Protein AF-A0A2I0HHI3-F1 (afdb_monomer_lite)

Sequence (168 aa):
MKFLNYQDLVILQTYHPPTWATIVAGAFVLISLTLSTYLMFEHLSAYKNPEEQKFLIGVILMVPCYAVESFVSLLYPSISVDIEILRDCYESFAMYCFGRYLVACLGGEERTIEFMERQGRLAGKTPLLDHGSDRGYVKHPFPMNYILNPWKLGLWFYRVIKFGIVQY

Secondary structure (DSSP, 8-state):
-PPPPHHHHHHHHS----HHHHHHHHHHHHHHHHHHHHHHHHHHHT---HHHHHHHHHHHTHHHHHHHHHHHHHH-TTTHHHHHHHHHHHHHHHHHHHHHHHHHHTTSHHHHHHHHHHHHHHHHH-SSS-TT--TTEEPPPTTGGGTSPPEEPSHHHHHHHHHHHHH-

Organism: Punica granatum (NCBI:txid22663)

Structure (mmCIF, N/CA/C/O backbone):
data_AF-A0A2I0HHI3-F1
#
_entry.id   AF-A0A2I0HHI3-F1
#
loop_
_atom_site.group_PDB
_atom_site.id
_atom_site.type_symbol
_atom_site.label_atom_id
_atom_site.label_alt_id
_atom_site.label_comp_id
_atom_site.label_asym_id
_atom_site.label_entity_id
_atom_site.label_seq_id
_atom_site.pdbx_PDB_ins_code
_atom_site.Cartn_x
_atom_site.Cartn_y
_atom_site.Cartn_z
_atom_site.occupancy
_atom_site.B_iso_or_equiv
_atom_site.auth_seq_id
_atom_site.auth_comp_id
_atom_site.auth_asym_id
_atom_site.auth_atom_id
_atom_site.pdbx_PDB_model_num
ATOM 1 N N . MET A 1 1 ? 0.273 -25.837 -10.060 1.00 41.62 1 MET A N 1
ATOM 2 C CA . MET A 1 1 ? 1.670 -25.363 -10.076 1.00 41.62 1 MET A CA 1
ATOM 3 C C . MET A 1 1 ? 2.373 -26.061 -11.237 1.00 41.62 1 MET A C 1
ATOM 5 O O . MET A 1 1 ? 2.681 -27.240 -11.122 1.00 41.62 1 MET A O 1
ATOM 9 N N . LYS A 1 2 ? 2.457 -25.425 -12.415 1.00 45.09 2 LYS A N 1
ATOM 10 C CA . LYS A 1 2 ? 3.202 -25.992 -13.553 1.00 45.09 2 LYS A CA 1
ATOM 11 C C . LYS A 1 2 ? 4.681 -25.747 -13.272 1.00 45.09 2 LYS A C 1
ATOM 13 O O . LYS A 1 2 ? 5.059 -24.603 -13.052 1.00 45.09 2 LYS A O 1
ATOM 18 N N . PHE A 1 3 ? 5.479 -26.806 -13.228 1.00 52.38 3 PHE A N 1
ATOM 19 C CA . PHE A 1 3 ? 6.930 -26.679 -13.171 1.00 52.38 3 PHE A CA 1
ATOM 20 C C . PHE A 1 3 ? 7.385 -25.928 -14.429 1.00 52.38 3 PHE A C 1
ATOM 22 O O . PHE A 1 3 ? 7.047 -26.348 -15.535 1.00 52.38 3 PHE A O 1
ATOM 29 N N . LEU A 1 4 ? 8.069 -24.795 -14.251 1.00 61.09 4 LEU A N 1
ATOM 30 C CA . LEU A 1 4 ? 8.727 -24.074 -15.342 1.00 61.09 4 LEU A CA 1
ATOM 31 C C . LEU A 1 4 ? 9.692 -25.047 -16.023 1.00 61.09 4 LEU A C 1
ATOM 33 O O . LEU A 1 4 ? 10.568 -25.612 -15.362 1.00 61.09 4 LEU A O 1
ATOM 37 N N . ASN A 1 5 ? 9.515 -25.288 -17.322 1.00 68.62 5 ASN A N 1
ATOM 38 C CA . ASN A 1 5 ? 10.462 -26.113 -18.058 1.00 68.62 5 ASN A CA 1
ATOM 39 C C . ASN A 1 5 ? 11.791 -25.358 -18.171 1.00 68.62 5 ASN A C 1
ATOM 41 O O . ASN A 1 5 ? 11.820 -24.131 -18.238 1.00 68.62 5 ASN A O 1
ATOM 45 N N . TYR A 1 6 ? 12.903 -26.088 -18.271 1.00 64.69 6 TYR A N 1
ATOM 46 C CA . TYR A 1 6 ? 14.227 -25.505 -18.532 1.00 64.69 6 TYR A CA 1
ATOM 47 C C . TYR A 1 6 ? 14.209 -24.521 -19.719 1.00 64.69 6 TYR A C 1
ATOM 49 O O . TYR A 1 6 ? 14.866 -23.485 -19.704 1.00 64.69 6 TYR A O 1
ATOM 57 N N . GLN A 1 7 ? 13.382 -24.818 -20.720 1.00 65.75 7 GLN A N 1
ATOM 58 C CA . GLN A 1 7 ? 13.176 -23.998 -21.908 1.00 65.75 7 GLN A CA 1
ATOM 59 C C . GLN A 1 7 ? 12.471 -22.662 -21.611 1.00 65.75 7 GLN A C 1
ATOM 61 O O . GLN A 1 7 ? 12.834 -21.653 -22.208 1.00 65.75 7 GLN A O 1
ATOM 66 N N . ASP A 1 8 ? 11.542 -22.626 -20.650 1.00 68.75 8 ASP A N 1
ATOM 67 C CA . ASP A 1 8 ? 10.890 -21.390 -20.198 1.00 68.75 8 ASP A CA 1
ATOM 68 C C . ASP A 1 8 ? 11.889 -20.492 -19.453 1.00 68.75 8 ASP A C 1
ATOM 70 O O . ASP A 1 8 ? 11.919 -19.284 -19.671 1.00 68.75 8 ASP A O 1
ATOM 74 N N . LEU A 1 9 ? 12.777 -21.081 -18.641 1.00 68.81 9 LEU A N 1
ATOM 75 C CA . LEU A 1 9 ? 13.832 -20.343 -17.934 1.00 68.81 9 LEU A CA 1
ATOM 76 C C . LEU A 1 9 ? 14.811 -19.656 -18.904 1.00 68.81 9 LEU A C 1
ATOM 78 O O . LEU A 1 9 ? 15.194 -18.506 -18.698 1.00 68.81 9 LEU A O 1
ATOM 82 N N . VAL A 1 10 ? 15.181 -20.337 -19.994 1.00 67.31 10 VAL A N 1
ATOM 83 C CA . VAL A 1 10 ? 16.055 -19.779 -21.043 1.00 67.31 10 VAL A CA 1
ATOM 84 C C . VAL A 1 10 ? 15.361 -18.651 -21.819 1.00 67.31 10 VAL A C 1
ATOM 86 O O . VAL A 1 10 ? 16.005 -17.658 -22.162 1.00 67.31 10 VAL A O 1
ATOM 89 N N . ILE A 1 11 ? 14.051 -18.760 -22.068 1.00 70.31 11 ILE A N 1
ATOM 90 C CA . ILE A 1 11 ? 13.262 -17.705 -22.726 1.00 70.31 11 ILE A CA 1
ATOM 91 C C . ILE A 1 11 ? 13.136 -16.471 -21.821 1.00 70.31 11 ILE A C 1
ATOM 93 O O . ILE A 1 11 ? 13.334 -15.353 -22.291 1.00 70.31 11 ILE A O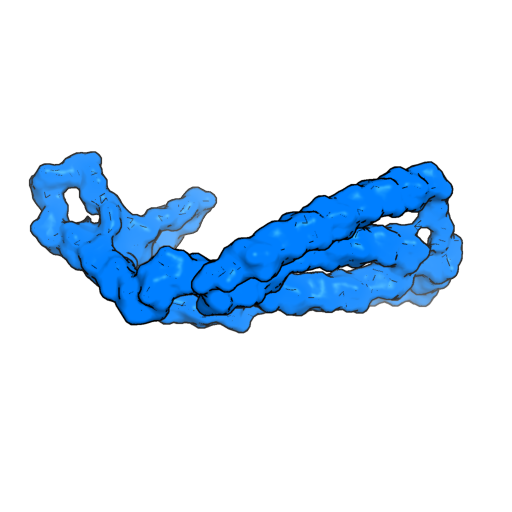 1
ATOM 97 N N . LEU A 1 12 ? 12.884 -16.651 -20.519 1.00 72.56 12 LEU A N 1
ATOM 98 C CA . LEU A 1 12 ? 12.824 -15.542 -19.555 1.00 72.56 12 LEU A CA 1
ATOM 99 C C . LEU A 1 12 ? 14.170 -14.814 -19.430 1.00 72.56 12 LEU A C 1
ATOM 101 O O . LEU A 1 12 ? 14.197 -13.599 -19.257 1.00 72.56 12 LEU A O 1
ATOM 105 N N . GLN A 1 13 ? 15.287 -15.535 -19.564 1.00 68.44 13 GLN A N 1
ATOM 106 C CA . GLN A 1 13 ? 16.631 -14.959 -19.489 1.00 68.44 13 GLN A CA 1
ATOM 107 C C . GLN A 1 13 ? 17.080 -14.248 -20.779 1.00 68.44 13 GLN A C 1
ATOM 109 O O . GLN A 1 13 ? 18.013 -13.450 -20.745 1.00 68.44 13 GLN A O 1
ATOM 114 N N . THR A 1 14 ? 16.423 -14.516 -21.911 1.00 71.94 14 THR A N 1
ATOM 115 C CA . THR A 1 14 ? 16.694 -13.881 -23.217 1.00 71.94 14 THR A CA 1
ATOM 116 C C . THR A 1 14 ? 15.632 -12.848 -23.607 1.00 71.94 14 THR A C 1
ATOM 118 O O . THR A 1 14 ? 15.688 -12.268 -24.694 1.00 71.94 14 THR A O 1
ATOM 121 N N . TYR A 1 15 ? 14.666 -12.599 -22.722 1.00 80.69 15 TYR A N 1
ATOM 122 C CA . TYR A 1 15 ? 13.595 -11.644 -22.944 1.00 80.69 15 TYR A CA 1
ATOM 123 C C . TYR A 1 15 ? 14.119 -10.207 -22.917 1.00 80.69 15 TYR A C 1
ATOM 125 O O . TYR A 1 15 ? 14.732 -9.762 -21.949 1.00 80.69 15 TYR A O 1
ATOM 133 N N . HIS A 1 16 ? 13.809 -9.458 -23.972 1.00 82.69 16 HIS A N 1
ATOM 134 C CA . HIS A 1 16 ? 14.040 -8.023 -24.039 1.00 82.69 16 HIS A CA 1
ATOM 135 C C . HIS A 1 16 ? 12.700 -7.315 -24.251 1.00 82.69 16 HIS A C 1
ATOM 137 O O . HIS A 1 16 ? 12.067 -7.522 -25.293 1.00 82.69 16 HIS A O 1
ATOM 143 N N . PRO A 1 17 ? 12.245 -6.481 -23.298 1.00 86.25 17 PRO A N 1
ATOM 144 C CA . PRO A 1 17 ? 11.014 -5.733 -23.478 1.00 86.25 17 PRO A CA 1
ATOM 145 C C . PRO A 1 17 ? 11.171 -4.719 -24.620 1.00 86.25 17 PRO A C 1
ATOM 147 O O . PRO A 1 17 ? 12.260 -4.175 -24.838 1.00 86.25 17 PRO A O 1
ATOM 150 N N . PRO A 1 18 ? 10.088 -4.424 -25.356 1.00 92.38 18 PRO A N 1
ATOM 151 C CA . PRO A 1 18 ? 10.141 -3.423 -26.404 1.00 92.38 18 PRO A CA 1
ATOM 152 C C . PRO A 1 18 ? 10.428 -2.041 -25.803 1.00 92.38 18 PRO A C 1
ATOM 154 O O . PRO A 1 18 ? 9.805 -1.628 -24.825 1.00 92.38 18 PRO A O 1
ATOM 157 N N . THR A 1 19 ? 11.340 -1.291 -26.425 1.00 91.94 19 THR A N 1
ATOM 158 C CA . THR A 1 19 ? 11.879 -0.030 -25.884 1.00 91.94 19 THR A CA 1
ATOM 159 C C . THR A 1 19 ? 10.799 0.998 -25.544 1.00 91.94 19 THR A C 1
ATOM 161 O O . THR A 1 19 ? 10.892 1.684 -24.529 1.00 91.94 19 THR A O 1
ATOM 164 N N . TRP A 1 20 ? 9.744 1.090 -26.359 1.00 94.12 20 TRP A N 1
ATOM 165 C CA . TRP A 1 20 ? 8.630 2.006 -26.110 1.00 94.12 20 TRP A CA 1
ATOM 166 C C . TRP A 1 20 ? 7.881 1.668 -24.813 1.00 94.12 20 TRP A C 1
ATOM 168 O O . TRP A 1 20 ? 7.517 2.579 -24.073 1.00 94.12 20 TRP A O 1
ATOM 178 N N . ALA A 1 21 ? 7.699 0.381 -24.497 1.00 93.38 21 ALA A N 1
ATOM 179 C CA . ALA A 1 21 ? 7.008 -0.047 -23.285 1.00 93.38 21 ALA A CA 1
ATOM 180 C C . ALA A 1 21 ? 7.844 0.277 -22.047 1.00 93.38 21 ALA A C 1
ATOM 182 O O . ALA A 1 21 ? 7.310 0.783 -21.065 1.00 93.38 21 ALA A O 1
ATOM 183 N N . THR A 1 22 ? 9.163 0.072 -22.116 1.00 94.44 22 THR A N 1
ATOM 184 C CA . THR A 1 22 ? 10.084 0.432 -21.031 1.00 94.44 22 THR A CA 1
ATOM 185 C C . THR A 1 22 ? 10.097 1.937 -20.763 1.00 94.44 22 THR A C 1
ATOM 187 O O . THR A 1 22 ? 10.063 2.341 -19.604 1.00 94.44 22 THR A O 1
ATOM 190 N N . ILE A 1 23 ? 10.104 2.775 -21.807 1.00 96.31 23 ILE A N 1
ATOM 191 C CA . ILE A 1 23 ? 10.074 4.240 -21.654 1.00 96.31 23 ILE A CA 1
ATOM 192 C C . ILE A 1 23 ? 8.765 4.688 -20.999 1.00 96.31 23 ILE A C 1
ATOM 194 O O . ILE A 1 23 ? 8.787 5.465 -20.044 1.00 96.31 23 ILE A O 1
ATOM 198 N N . VAL A 1 24 ? 7.629 4.186 -21.489 1.00 96.75 24 VAL A N 1
ATOM 199 C CA . VAL A 1 24 ? 6.310 4.536 -20.948 1.00 96.75 24 VAL A CA 1
ATOM 200 C C . VAL A 1 24 ? 6.186 4.072 -19.498 1.00 96.75 24 VAL A C 1
ATOM 202 O O . VAL A 1 24 ? 5.839 4.874 -18.633 1.00 96.75 24 VAL A O 1
ATOM 205 N N . ALA A 1 25 ? 6.529 2.815 -19.204 1.00 95.50 25 ALA A N 1
ATOM 206 C CA . ALA A 1 25 ? 6.495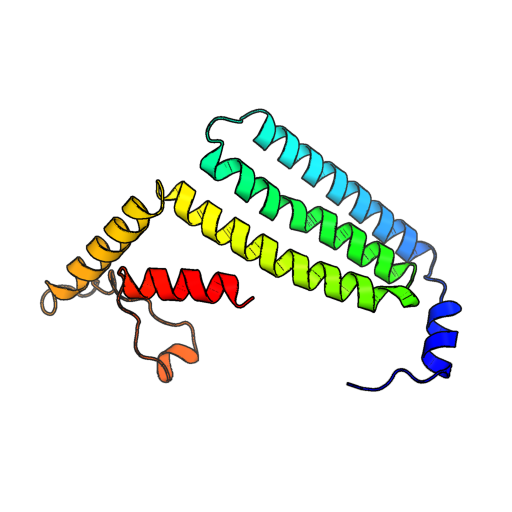 2.283 -17.846 1.00 95.50 25 ALA A CA 1
ATOM 207 C C . ALA A 1 25 ? 7.417 3.075 -16.905 1.00 95.50 25 ALA A C 1
ATOM 209 O O . ALA A 1 25 ? 6.988 3.479 -15.828 1.00 95.50 25 ALA A O 1
ATOM 210 N N . GLY A 1 26 ? 8.641 3.390 -17.340 1.00 96.06 26 GLY A N 1
ATOM 211 C CA . GLY A 1 26 ? 9.581 4.204 -16.568 1.00 96.06 26 GLY A CA 1
ATOM 212 C C . GLY A 1 26 ? 9.040 5.600 -16.245 1.00 96.06 26 GLY A C 1
ATOM 213 O O . GLY A 1 26 ? 9.177 6.064 -15.115 1.00 96.06 26 GLY A O 1
ATOM 214 N N . ALA A 1 27 ? 8.358 6.254 -17.192 1.00 97.38 27 ALA A N 1
ATOM 215 C CA . ALA A 1 27 ? 7.723 7.550 -16.949 1.00 97.38 27 ALA A CA 1
ATOM 216 C C . ALA A 1 27 ? 6.621 7.466 -15.877 1.00 97.38 27 ALA A C 1
ATOM 218 O O . ALA A 1 27 ? 6.598 8.284 -14.956 1.00 97.38 27 ALA A O 1
ATOM 219 N N . PHE A 1 28 ? 5.744 6.458 -15.946 1.00 96.62 28 PHE A N 1
ATOM 220 C CA . PHE A 1 28 ? 4.700 6.253 -14.934 1.00 96.62 28 PHE A CA 1
ATOM 221 C C . PHE A 1 28 ? 5.275 5.928 -13.552 1.00 96.62 28 PHE A C 1
ATOM 223 O O . PHE A 1 28 ? 4.784 6.455 -12.554 1.00 96.62 28 PHE A O 1
ATOM 230 N N . VAL A 1 29 ? 6.344 5.129 -13.481 1.00 97.38 29 VAL A N 1
ATOM 231 C CA . VAL A 1 29 ? 7.049 4.827 -12.223 1.00 97.38 29 VAL A CA 1
ATOM 232 C C . VAL A 1 29 ? 7.620 6.095 -11.600 1.00 97.38 29 VAL A C 1
ATOM 234 O O . VAL A 1 29 ? 7.440 6.318 -10.405 1.00 97.38 29 VAL A O 1
ATOM 237 N N . LEU A 1 30 ? 8.257 6.959 -12.396 1.00 97.38 30 LEU A N 1
ATOM 238 C CA . LEU A 1 30 ? 8.794 8.231 -11.909 1.00 97.38 30 LEU A CA 1
ATOM 239 C C . LEU A 1 30 ? 7.695 9.150 -11.371 1.00 97.38 30 LEU A C 1
ATOM 241 O O . LEU A 1 30 ? 7.854 9.730 -10.295 1.00 97.38 30 LEU A O 1
ATOM 245 N N . ILE A 1 31 ? 6.571 9.259 -12.085 1.00 97.12 31 ILE A N 1
ATOM 246 C CA . ILE A 1 31 ? 5.412 10.044 -11.635 1.00 97.12 31 ILE A CA 1
ATOM 247 C C . ILE A 1 31 ? 4.877 9.482 -10.316 1.00 97.12 31 ILE A C 1
ATOM 249 O O . ILE A 1 31 ? 4.697 10.232 -9.358 1.00 97.12 31 ILE A O 1
ATOM 253 N N . SER A 1 32 ? 4.680 8.164 -10.249 1.00 96.31 32 SER A N 1
ATOM 254 C CA . SER A 1 32 ? 4.204 7.462 -9.059 1.00 96.31 32 SER A CA 1
ATOM 255 C C . SER A 1 32 ? 5.118 7.708 -7.858 1.00 96.31 32 SER A C 1
ATOM 257 O O . SER A 1 32 ? 4.655 8.152 -6.812 1.00 96.31 32 SER A O 1
ATOM 259 N N . LEU A 1 33 ? 6.430 7.502 -8.013 1.00 96.25 33 LEU A N 1
ATOM 260 C CA . LEU A 1 33 ? 7.418 7.740 -6.957 1.00 96.25 33 LEU A CA 1
ATOM 261 C C . LEU A 1 33 ? 7.412 9.194 -6.481 1.00 96.25 33 LEU A C 1
ATOM 263 O O . LEU A 1 33 ? 7.456 9.446 -5.276 1.00 96.25 33 LEU A O 1
ATOM 267 N N . THR A 1 34 ? 7.327 10.148 -7.409 1.00 96.75 34 THR A N 1
ATOM 268 C CA . THR A 1 34 ? 7.320 11.581 -7.088 1.00 96.75 34 THR A CA 1
ATOM 269 C C . THR A 1 34 ? 6.075 11.958 -6.290 1.00 96.75 34 THR A C 1
ATOM 271 O O . THR A 1 34 ? 6.191 12.561 -5.223 1.00 96.75 34 THR A O 1
ATOM 274 N N . LEU A 1 35 ? 4.888 11.562 -6.760 1.00 96.06 35 LEU A N 1
ATOM 275 C CA . LEU A 1 35 ? 3.625 11.860 -6.082 1.00 96.06 35 LEU A CA 1
ATOM 276 C C . LEU A 1 35 ? 3.538 11.182 -4.711 1.00 96.06 35 LEU A C 1
ATOM 278 O O . LEU A 1 35 ? 3.150 11.825 -3.738 1.00 96.06 35 LEU A O 1
ATOM 282 N N . SER A 1 36 ? 3.946 9.915 -4.601 1.00 95.19 36 SER A N 1
ATOM 283 C CA . SER A 1 36 ? 3.955 9.200 -3.321 1.00 95.19 36 SER A CA 1
ATOM 284 C C . SER A 1 36 ? 4.943 9.804 -2.327 1.00 95.19 36 SER A C 1
ATOM 286 O O . SER A 1 36 ? 4.620 9.925 -1.147 1.00 95.19 36 SER A O 1
ATOM 288 N N . THR A 1 37 ? 6.120 10.237 -2.788 1.00 93.50 37 THR A N 1
ATOM 289 C CA . THR A 1 37 ? 7.102 10.920 -1.932 1.00 93.50 37 THR A CA 1
ATOM 290 C C . THR A 1 37 ? 6.568 12.268 -1.455 1.00 93.50 37 THR A C 1
ATOM 292 O O . THR A 1 37 ? 6.697 12.584 -0.274 1.00 93.50 37 THR A O 1
ATOM 295 N N . TYR A 1 38 ? 5.923 13.039 -2.336 1.00 94.75 38 TYR A N 1
ATOM 296 C CA . TYR A 1 38 ? 5.277 14.300 -1.970 1.00 94.75 38 TYR A CA 1
ATOM 297 C C . TYR A 1 38 ? 4.189 14.090 -0.909 1.00 94.75 38 TYR A C 1
ATOM 299 O O . TYR A 1 38 ? 4.220 14.736 0.137 1.00 94.75 38 TYR A O 1
ATOM 307 N N . LEU A 1 39 ? 3.288 13.127 -1.133 1.00 92.56 39 LEU A N 1
ATOM 308 C CA . LEU A 1 39 ? 2.213 12.798 -0.197 1.00 92.56 39 LEU A CA 1
ATOM 309 C C . LEU A 1 39 ? 2.767 12.349 1.164 1.00 92.56 39 LEU A C 1
ATOM 311 O O . LEU A 1 39 ? 2.308 12.792 2.215 1.00 92.56 39 LEU A O 1
ATOM 315 N N . MET A 1 40 ? 3.797 11.501 1.158 1.00 91.38 40 MET A N 1
ATOM 316 C CA . MET A 1 40 ? 4.466 11.064 2.381 1.00 91.38 40 MET A CA 1
ATOM 317 C C . MET A 1 40 ? 5.098 12.245 3.129 1.00 91.38 40 MET A C 1
ATOM 319 O O . MET A 1 40 ? 4.966 12.336 4.349 1.00 91.38 40 MET A O 1
ATOM 323 N N . PHE A 1 41 ? 5.748 13.166 2.415 1.00 90.81 41 PHE A N 1
ATOM 324 C CA . PHE A 1 41 ? 6.345 14.357 3.012 1.00 90.81 41 PHE A CA 1
ATOM 325 C C . PHE A 1 41 ? 5.295 15.288 3.623 1.00 90.81 41 PHE A C 1
ATOM 327 O O . PHE A 1 41 ? 5.511 15.812 4.713 1.00 90.81 41 PHE A O 1
ATOM 334 N N . GLU A 1 42 ? 4.146 15.465 2.971 1.00 90.25 42 GLU A N 1
ATOM 335 C CA . GLU A 1 42 ? 3.033 16.255 3.504 1.00 90.25 42 GLU A CA 1
ATOM 336 C C . GLU A 1 42 ? 2.508 15.657 4.818 1.00 90.25 42 GLU A C 1
ATOM 338 O O . GLU A 1 42 ? 2.405 16.358 5.829 1.00 90.25 42 GLU A O 1
ATOM 343 N N . HIS A 1 43 ? 2.283 14.339 4.852 1.00 87.88 43 HIS A N 1
ATOM 344 C CA . HIS A 1 43 ? 1.869 13.648 6.073 1.00 87.88 43 HIS A CA 1
ATOM 345 C C . HIS A 1 43 ? 2.923 13.720 7.184 1.00 87.88 43 HIS A C 1
ATOM 347 O O . HIS A 1 43 ? 2.561 13.894 8.345 1.00 87.88 43 HIS A O 1
ATOM 353 N N . LEU A 1 44 ? 4.212 13.615 6.854 1.00 85.00 44 LEU A N 1
ATOM 354 C CA . LEU A 1 44 ? 5.305 13.753 7.822 1.00 85.00 44 LEU A CA 1
ATOM 355 C C . LEU A 1 44 ? 5.518 15.201 8.287 1.00 85.00 44 LEU A C 1
ATOM 357 O O . LEU A 1 44 ? 5.975 15.424 9.402 1.00 85.00 44 LEU A O 1
ATOM 361 N N . SER A 1 45 ? 5.178 16.195 7.469 1.00 83.94 45 SER A N 1
ATOM 362 C CA . SER A 1 45 ? 5.289 17.612 7.837 1.00 83.94 45 SER A CA 1
ATOM 363 C C . SER A 1 45 ? 4.138 18.050 8.744 1.00 83.94 45 SER A C 1
ATOM 365 O O . SER A 1 45 ? 4.326 18.854 9.654 1.00 83.94 45 SER A O 1
ATOM 367 N N . ALA A 1 46 ? 2.947 17.481 8.551 1.00 78.94 46 ALA A N 1
ATOM 368 C CA . ALA A 1 46 ? 1.780 17.683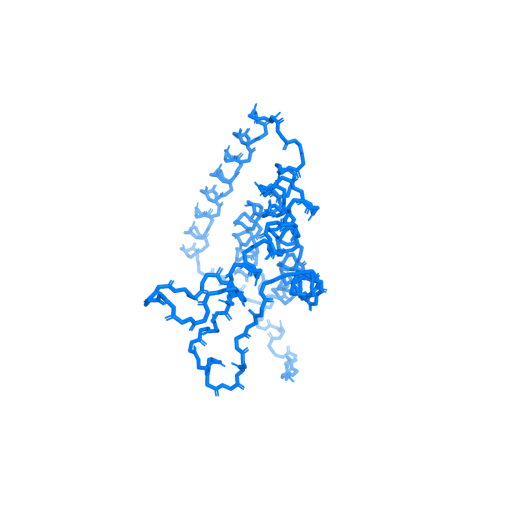 9.405 1.00 78.94 46 ALA A CA 1
ATOM 369 C C . ALA A 1 46 ? 1.679 16.623 10.525 1.00 78.94 46 ALA A C 1
ATOM 371 O O . ALA A 1 46 ? 0.584 16.148 10.837 1.00 78.94 46 ALA A O 1
ATOM 372 N N . TYR A 1 47 ? 2.809 16.214 11.119 1.00 74.12 47 TYR A N 1
ATOM 373 C CA . TYR A 1 47 ? 2.880 15.110 12.089 1.00 74.12 47 TYR A CA 1
ATOM 374 C C . TYR A 1 47 ? 2.298 15.472 13.466 1.00 74.12 47 TYR A C 1
ATOM 376 O O . TYR A 1 47 ? 3.022 15.798 14.405 1.00 74.12 47 TYR A O 1
ATOM 384 N N . LYS A 1 48 ? 0.965 15.466 13.575 1.00 79.69 48 LYS A N 1
ATOM 385 C CA . LYS A 1 48 ? 0.226 15.797 14.804 1.00 79.69 48 LYS A CA 1
ATOM 386 C C . LYS A 1 48 ? -0.132 14.567 15.642 1.00 79.69 48 LYS A C 1
ATOM 388 O O . LYS A 1 48 ? -0.130 14.665 16.864 1.00 79.69 48 LYS A O 1
ATOM 393 N N . ASN A 1 49 ? -0.403 13.429 14.998 1.00 80.62 49 ASN A N 1
ATOM 394 C CA . ASN A 1 49 ? -0.887 12.199 15.631 1.00 80.62 49 ASN A CA 1
ATOM 395 C C . ASN A 1 49 ? 0.020 11.010 15.251 1.00 80.62 49 ASN A C 1
ATOM 397 O O . ASN A 1 49 ? -0.263 10.291 14.285 1.00 80.62 49 ASN A O 1
ATOM 401 N N . PRO A 1 50 ? 1.102 10.753 16.011 1.00 80.12 50 PRO A N 1
ATOM 402 C CA . PRO A 1 50 ? 2.060 9.688 15.697 1.00 80.12 50 PRO A CA 1
ATOM 403 C C . PRO A 1 50 ? 1.441 8.283 15.710 1.00 80.12 50 PRO A C 1
ATOM 405 O O . PRO A 1 50 ? 1.925 7.378 15.029 1.00 80.12 50 PRO A O 1
ATOM 408 N N . GLU A 1 51 ? 0.367 8.097 16.484 1.00 77.81 51 GLU A N 1
ATOM 409 C CA . GLU A 1 51 ? -0.406 6.855 16.581 1.00 77.81 51 GLU A CA 1
ATOM 410 C C . GLU A 1 51 ? -0.951 6.415 15.214 1.00 77.81 51 GLU A C 1
ATOM 412 O O . GLU A 1 51 ? -0.870 5.239 14.864 1.00 77.81 51 GLU A O 1
ATOM 417 N N . GLU A 1 52 ? -1.505 7.374 14.466 1.00 82.44 52 GLU A N 1
ATOM 418 C CA . GLU A 1 52 ? -2.259 7.186 13.224 1.00 82.44 52 GLU A CA 1
ATOM 419 C C . GLU A 1 52 ? -1.323 7.224 12.012 1.00 82.44 52 GLU A C 1
ATOM 421 O O . GLU A 1 52 ? -1.374 6.366 11.128 1.00 82.44 52 GLU A O 1
ATOM 426 N N . GLN A 1 53 ? -0.424 8.209 11.985 1.00 83.00 53 GLN A N 1
ATOM 427 C CA . GLN A 1 53 ? 0.353 8.548 10.793 1.00 83.00 53 GLN A CA 1
ATOM 428 C C . GLN A 1 53 ? 1.401 7.492 10.438 1.00 83.00 53 GLN A C 1
ATOM 430 O O . GLN A 1 53 ? 1.640 7.249 9.257 1.00 83.00 53 GLN A O 1
ATOM 435 N N . LYS A 1 54 ? 1.970 6.793 11.428 1.00 86.12 54 LYS A N 1
ATOM 436 C CA . LYS A 1 54 ? 2.923 5.699 11.172 1.00 86.12 54 LYS A CA 1
ATOM 437 C C . LYS A 1 54 ? 2.308 4.554 10.362 1.00 86.12 54 LYS A C 1
ATOM 439 O O . LYS A 1 54 ? 2.977 3.971 9.516 1.00 86.12 54 LYS A O 1
ATOM 444 N N . PHE A 1 55 ? 1.032 4.249 10.603 1.00 90.38 55 PHE A N 1
ATOM 445 C CA . PHE A 1 55 ? 0.322 3.199 9.879 1.00 90.38 55 PHE A CA 1
ATOM 446 C C . PHE A 1 55 ? -0.136 3.689 8.505 1.00 90.38 55 PHE A C 1
ATOM 448 O O . PHE A 1 55 ? -0.053 2.946 7.532 1.00 90.38 55 PHE A O 1
ATOM 455 N N . LEU A 1 56 ? -0.533 4.961 8.401 1.00 91.19 56 LEU A N 1
ATOM 456 C CA . LEU A 1 56 ? -0.896 5.581 7.128 1.00 91.19 56 LEU A CA 1
ATOM 457 C C . LEU A 1 56 ? 0.266 5.578 6.122 1.00 91.19 56 LEU A C 1
ATOM 459 O O . LEU A 1 56 ? 0.059 5.256 4.955 1.00 91.19 56 LEU A O 1
ATOM 463 N N . ILE A 1 57 ? 1.492 5.870 6.570 1.00 91.19 57 ILE A N 1
ATOM 464 C CA . ILE A 1 57 ? 2.691 5.803 5.716 1.00 91.19 57 ILE A CA 1
ATOM 465 C C . ILE A 1 57 ? 2.869 4.391 5.148 1.00 91.19 57 ILE A C 1
ATOM 467 O O . ILE A 1 57 ? 3.141 4.235 3.960 1.00 91.19 57 ILE A O 1
ATOM 471 N N . GLY A 1 58 ? 2.645 3.365 5.974 1.00 90.62 58 GLY A N 1
ATOM 472 C CA . GLY A 1 58 ? 2.681 1.970 5.543 1.00 90.62 58 GLY A CA 1
ATOM 473 C C . GLY A 1 58 ? 1.688 1.653 4.423 1.00 90.62 58 GLY A C 1
ATOM 474 O O . GLY A 1 58 ? 2.014 0.839 3.573 1.00 90.62 58 GLY A O 1
ATOM 475 N N . VAL A 1 59 ? 0.528 2.317 4.374 1.00 92.81 59 VAL A N 1
ATOM 476 C CA . VAL A 1 59 ? -0.464 2.159 3.293 1.00 92.81 59 VAL A CA 1
ATOM 477 C C . VAL A 1 59 ? -0.071 2.956 2.046 1.00 92.81 59 VAL A C 1
ATOM 479 O O . VAL A 1 59 ? -0.178 2.446 0.935 1.00 92.81 59 VAL A O 1
ATOM 482 N N . ILE A 1 60 ? 0.419 4.189 2.205 1.00 93.19 60 ILE A N 1
ATOM 483 C CA . ILE A 1 60 ? 0.843 5.047 1.081 1.00 93.19 60 ILE A CA 1
ATOM 484 C C . ILE A 1 60 ? 1.986 4.405 0.286 1.00 93.19 60 ILE A C 1
ATOM 486 O O . ILE A 1 60 ? 2.034 4.538 -0.938 1.00 93.19 60 ILE A O 1
ATOM 490 N N . LEU A 1 61 ? 2.875 3.680 0.969 1.00 92.06 61 LEU A N 1
ATOM 491 C CA . LEU A 1 61 ? 3.990 2.961 0.354 1.00 92.06 61 LEU A CA 1
ATOM 492 C C . LEU A 1 61 ? 3.556 1.826 -0.603 1.00 92.06 61 LEU A C 1
ATOM 494 O O . LEU A 1 61 ? 4.380 1.402 -1.411 1.00 92.06 61 LEU A O 1
ATOM 498 N N . MET A 1 62 ? 2.277 1.418 -0.630 1.00 93.88 62 MET A N 1
ATOM 499 C CA . MET A 1 62 ? 1.758 0.464 -1.627 1.00 93.88 62 MET A CA 1
ATOM 500 C C . MET A 1 62 ? 1.987 0.943 -3.053 1.00 93.88 62 MET A C 1
ATOM 502 O O . MET A 1 62 ? 2.521 0.208 -3.879 1.00 93.88 62 MET A O 1
ATOM 506 N N . VAL A 1 63 ? 1.633 2.193 -3.337 1.00 94.44 63 VAL A N 1
ATOM 507 C CA . VAL A 1 63 ? 1.712 2.763 -4.685 1.00 94.44 63 VAL A CA 1
ATOM 508 C C . VAL A 1 63 ? 3.140 2.714 -5.263 1.00 94.44 63 VAL A C 1
ATOM 510 O O . VAL A 1 63 ? 3.316 2.152 -6.347 1.00 94.44 63 VAL A O 1
ATOM 513 N N . PRO A 1 64 ? 4.187 3.225 -4.582 1.00 94.31 64 PRO A N 1
ATOM 514 C CA . PRO A 1 64 ? 5.547 3.165 -5.108 1.00 94.31 64 PRO A CA 1
ATOM 515 C C . PRO A 1 64 ? 6.120 1.742 -5.125 1.00 94.31 64 PRO A C 1
ATOM 517 O O . PRO A 1 64 ? 6.824 1.406 -6.075 1.00 94.31 64 PRO A O 1
ATOM 520 N N . CYS A 1 65 ? 5.806 0.890 -4.140 1.00 93.62 65 CYS A N 1
ATOM 521 C CA . CYS A 1 65 ? 6.256 -0.505 -4.138 1.00 93.62 65 CYS A CA 1
ATOM 522 C C . CYS A 1 65 ? 5.721 -1.273 -5.353 1.00 93.62 65 CYS A C 1
ATOM 524 O O . CYS A 1 65 ? 6.494 -1.936 -6.040 1.00 93.62 65 CYS A O 1
ATOM 526 N N . TYR A 1 66 ? 4.432 -1.126 -5.665 1.00 93.94 66 TYR A N 1
ATOM 527 C CA . TYR A 1 66 ? 3.800 -1.805 -6.798 1.00 93.94 66 TYR A CA 1
ATOM 528 C C . TYR A 1 66 ? 4.304 -1.266 -8.136 1.00 93.94 66 TYR A C 1
ATOM 530 O O . TYR A 1 66 ? 4.544 -2.041 -9.059 1.00 93.94 66 TYR A O 1
ATOM 538 N N . ALA A 1 67 ? 4.514 0.051 -8.242 1.00 95.06 67 ALA A N 1
ATOM 539 C CA . ALA A 1 67 ? 5.076 0.655 -9.445 1.00 95.06 67 ALA A CA 1
ATOM 540 C C . ALA A 1 67 ? 6.487 0.118 -9.742 1.00 95.06 67 ALA A C 1
ATOM 542 O O . ALA A 1 67 ? 6.778 -0.264 -10.875 1.00 95.06 67 ALA A O 1
ATOM 543 N N . VAL A 1 68 ? 7.352 0.056 -8.723 1.00 94.56 68 VAL A N 1
ATOM 544 C CA . VAL A 1 68 ? 8.712 -0.479 -8.864 1.00 94.56 68 VAL A CA 1
ATOM 545 C C . VAL A 1 68 ? 8.679 -1.974 -9.170 1.00 94.56 68 VAL A C 1
ATOM 547 O O . VAL A 1 68 ? 9.354 -2.394 -10.104 1.00 94.56 68 VAL A O 1
ATOM 550 N N . GLU A 1 69 ? 7.875 -2.764 -8.452 1.00 93.25 69 GLU A N 1
ATOM 551 C CA . GLU A 1 69 ? 7.716 -4.202 -8.711 1.00 93.25 69 GLU A CA 1
ATOM 552 C C . GLU A 1 69 ? 7.296 -4.463 -10.155 1.00 93.25 69 GLU A C 1
ATOM 554 O O . GLU A 1 69 ? 7.996 -5.164 -10.879 1.00 93.25 69 GLU A O 1
ATOM 559 N N . SER A 1 70 ? 6.229 -3.803 -10.612 1.00 92.38 70 SER A N 1
ATOM 560 C CA . SER A 1 70 ? 5.716 -3.950 -11.977 1.00 92.38 70 SER A CA 1
ATOM 561 C C . SER A 1 70 ? 6.775 -3.614 -13.033 1.00 92.38 70 SER A C 1
ATOM 563 O O . SER A 1 70 ? 6.862 -4.268 -14.073 1.00 92.38 70 SER A O 1
ATOM 565 N N . PHE A 1 71 ? 7.608 -2.603 -12.777 1.00 94.19 71 PHE A N 1
ATOM 566 C CA . PHE A 1 71 ? 8.686 -2.220 -13.685 1.00 94.19 71 PHE A CA 1
ATOM 567 C C . PHE A 1 71 ? 9.847 -3.215 -13.680 1.00 94.19 71 PHE A C 1
ATOM 569 O O . PHE A 1 71 ? 10.376 -3.546 -14.740 1.00 94.19 71 PHE A O 1
ATOM 576 N N . VAL A 1 72 ? 10.232 -3.721 -12.509 1.00 91.94 72 VAL A N 1
ATOM 577 C CA . VAL A 1 72 ? 11.284 -4.736 -12.400 1.00 91.94 72 VAL A CA 1
ATOM 578 C C . VAL A 1 72 ? 10.825 -6.048 -13.036 1.00 91.94 72 VAL A C 1
ATOM 580 O O . VAL A 1 72 ? 11.586 -6.625 -13.808 1.00 91.94 72 VAL A O 1
ATOM 583 N N . SER A 1 73 ? 9.576 -6.461 -12.820 1.00 91.25 73 SER A N 1
ATOM 584 C CA . SER A 1 73 ? 8.959 -7.629 -13.461 1.00 91.25 73 SER A CA 1
ATOM 585 C C . SER A 1 73 ? 8.896 -7.491 -14.991 1.00 91.25 73 SER A C 1
ATOM 587 O O . SER A 1 73 ? 9.084 -8.475 -15.706 1.00 91.25 73 SER A O 1
ATOM 589 N N . LEU A 1 74 ? 8.713 -6.272 -15.518 1.00 90.38 74 LEU A N 1
ATOM 590 C CA . LEU A 1 74 ? 8.787 -5.994 -16.960 1.00 90.38 74 LEU A CA 1
ATOM 591 C C . LEU A 1 74 ? 10.212 -6.134 -17.523 1.00 90.38 74 LEU A C 1
ATOM 593 O O . LEU A 1 74 ? 10.379 -6.596 -18.653 1.00 90.38 74 LEU A O 1
ATOM 597 N N . LEU A 1 75 ? 11.228 -5.690 -16.777 1.00 90.19 75 LEU A N 1
ATOM 598 C CA . LEU A 1 75 ? 12.629 -5.728 -17.211 1.00 90.19 75 LEU A CA 1
ATOM 599 C C . LEU A 1 75 ? 13.260 -7.111 -17.056 1.00 90.19 75 LEU A C 1
ATOM 601 O O . LEU A 1 75 ? 14.046 -7.524 -17.906 1.00 90.19 75 LEU A O 1
ATOM 605 N N . TYR A 1 76 ? 12.919 -7.808 -15.976 1.00 88.31 76 TYR A N 1
ATOM 606 C CA . TYR A 1 76 ? 13.528 -9.069 -15.578 1.00 88.31 76 TYR A CA 1
ATOM 607 C C . TYR A 1 76 ? 12.449 -10.093 -15.202 1.00 88.31 76 TYR A C 1
ATOM 609 O O . TYR A 1 76 ? 12.233 -10.378 -14.022 1.00 88.31 76 TYR A O 1
ATOM 617 N N . PRO A 1 77 ? 11.793 -10.714 -16.196 1.00 86.50 77 PRO A N 1
ATOM 618 C CA . PRO A 1 77 ? 10.790 -11.748 -15.943 1.00 86.50 77 PRO A CA 1
ATOM 619 C C . PRO A 1 77 ? 11.327 -12.971 -15.184 1.00 86.50 77 PRO A C 1
ATOM 621 O O . PRO A 1 77 ? 10.557 -13.731 -14.612 1.00 86.50 77 PRO A O 1
ATOM 624 N N . SER A 1 78 ? 12.646 -13.186 -15.169 1.00 85.81 78 SER A N 1
ATOM 625 C CA . SER A 1 78 ? 13.271 -14.287 -14.428 1.00 85.81 78 SER A CA 1
ATOM 626 C C . SER A 1 78 ? 13.157 -14.145 -12.908 1.00 85.81 78 SER A C 1
ATOM 628 O O . SER A 1 78 ? 13.093 -15.162 -12.225 1.00 85.81 78 SER A O 1
ATOM 630 N N . ILE A 1 79 ? 13.114 -12.914 -12.384 1.00 86.19 79 ILE A N 1
ATOM 631 C CA . ILE A 1 79 ? 12.988 -12.631 -10.942 1.00 86.19 79 ILE A CA 1
ATOM 632 C C . ILE A 1 79 ? 11.567 -12.228 -10.543 1.00 86.19 79 ILE A C 1
ATOM 634 O O . ILE A 1 79 ? 11.308 -12.009 -9.364 1.00 86.19 79 ILE A O 1
ATOM 638 N N . SER A 1 80 ? 10.633 -12.129 -11.496 1.00 87.19 80 SER A N 1
ATOM 639 C CA . SER A 1 80 ? 9.282 -11.620 -11.227 1.00 87.19 80 SER A CA 1
ATOM 640 C C . SER A 1 80 ? 8.547 -12.440 -10.167 1.00 87.19 80 SER A C 1
ATOM 642 O O . SER A 1 80 ? 7.815 -11.874 -9.370 1.00 87.19 80 SER A O 1
ATOM 644 N N . VAL A 1 81 ? 8.782 -13.755 -10.114 1.00 87.62 81 VAL A N 1
ATOM 645 C CA . VAL A 1 81 ? 8.169 -14.650 -9.117 1.00 87.62 81 VAL A CA 1
ATOM 646 C C . VAL A 1 81 ? 8.642 -14.318 -7.700 1.00 87.62 81 VAL A C 1
ATOM 648 O O . VAL A 1 81 ? 7.835 -14.278 -6.776 1.00 87.62 81 VAL A O 1
ATOM 651 N N . ASP A 1 82 ? 9.934 -14.039 -7.515 1.00 88.69 82 ASP A N 1
ATOM 652 C CA . ASP A 1 82 ? 10.477 -13.698 -6.196 1.00 88.69 82 ASP A CA 1
ATOM 653 C C . ASP A 1 82 ? 9.943 -12.343 -5.712 1.00 88.69 82 ASP A C 1
ATOM 655 O O . ASP A 1 82 ? 9.624 -12.170 -4.533 1.00 88.69 82 ASP A O 1
ATOM 659 N N . ILE A 1 83 ? 9.809 -11.376 -6.626 1.00 90.06 83 ILE A N 1
ATOM 660 C CA . ILE A 1 83 ? 9.277 -10.051 -6.293 1.00 90.06 83 ILE A CA 1
ATOM 661 C C . ILE A 1 83 ? 7.763 -10.110 -6.063 1.00 90.06 83 ILE A C 1
ATOM 663 O O . ILE A 1 83 ? 7.261 -9.431 -5.170 1.00 90.06 83 ILE A O 1
ATOM 667 N N . GLU A 1 84 ? 7.042 -10.959 -6.793 1.00 90.38 84 GLU A N 1
ATOM 668 C CA . GLU A 1 84 ? 5.627 -11.246 -6.553 1.00 90.38 84 GLU A CA 1
ATOM 669 C C . GLU A 1 84 ? 5.401 -11.798 -5.137 1.00 90.38 84 GLU A C 1
ATOM 671 O O . GLU A 1 84 ? 4.555 -11.281 -4.414 1.00 90.38 84 GLU A O 1
ATOM 676 N N . ILE A 1 85 ? 6.231 -12.737 -4.671 1.00 91.31 85 ILE A N 1
ATOM 677 C CA . ILE A 1 85 ? 6.161 -13.229 -3.282 1.00 91.31 85 ILE A CA 1
ATOM 678 C C . ILE A 1 85 ? 6.414 -12.095 -2.276 1.00 91.31 85 ILE A C 1
ATOM 680 O O . ILE A 1 85 ? 5.734 -12.000 -1.250 1.00 91.31 85 ILE A O 1
ATOM 684 N N . LEU A 1 86 ? 7.387 -11.220 -2.549 1.00 90.50 86 LEU A N 1
ATOM 685 C CA . LEU A 1 86 ? 7.676 -10.068 -1.691 1.00 90.50 86 LEU A CA 1
ATOM 686 C C . LEU A 1 86 ? 6.502 -9.079 -1.657 1.00 90.50 86 LEU A C 1
ATOM 688 O O . LEU A 1 86 ? 6.189 -8.542 -0.593 1.00 90.50 86 LEU A O 1
ATOM 692 N N . ARG A 1 87 ? 5.839 -8.857 -2.796 1.00 91.06 87 ARG A N 1
ATOM 693 C CA . ARG A 1 87 ? 4.640 -8.020 -2.911 1.00 91.06 87 ARG A CA 1
ATOM 694 C C . ARG A 1 87 ? 3.495 -8.584 -2.080 1.00 91.06 87 ARG A C 1
ATOM 696 O O . ARG A 1 87 ? 2.891 -7.823 -1.329 1.00 91.06 87 ARG A O 1
ATOM 703 N N . ASP A 1 88 ? 3.245 -9.885 -2.161 1.00 91.62 88 ASP A N 1
ATOM 704 C CA . ASP A 1 88 ? 2.185 -10.544 -1.394 1.00 91.62 88 ASP A CA 1
ATOM 705 C C . ASP A 1 88 ? 2.461 -10.438 0.123 1.00 91.62 88 ASP A C 1
ATOM 707 O O . ASP A 1 88 ? 1.570 -10.121 0.912 1.00 91.62 88 ASP A O 1
ATOM 711 N N . CYS A 1 89 ? 3.728 -10.572 0.546 1.00 90.44 89 CYS A N 1
ATOM 712 C CA . CYS A 1 89 ? 4.135 -10.329 1.939 1.00 90.44 89 CYS A CA 1
ATOM 713 C C . CYS A 1 89 ? 3.967 -8.861 2.368 1.00 90.44 89 CYS A C 1
ATOM 715 O O . CYS A 1 89 ? 3.716 -8.562 3.535 1.00 90.44 89 CYS A O 1
ATOM 717 N N . TYR A 1 90 ? 4.155 -7.918 1.449 1.00 91.75 90 TYR A N 1
ATOM 718 C CA . TYR A 1 90 ? 3.935 -6.506 1.732 1.00 91.75 90 TYR A CA 1
ATOM 719 C C . TYR A 1 90 ? 2.436 -6.164 1.786 1.00 91.75 90 TYR A C 1
ATOM 721 O O . TYR A 1 90 ? 2.035 -5.310 2.576 1.00 91.75 90 TYR A O 1
ATOM 729 N N . GLU A 1 91 ? 1.592 -6.847 1.010 1.00 91.44 91 GLU A N 1
ATOM 730 C CA . GLU A 1 91 ? 0.136 -6.681 1.043 1.00 91.44 91 GLU A CA 1
ATOM 731 C C . GLU A 1 91 ? -0.442 -7.034 2.420 1.00 91.44 91 GLU A C 1
ATOM 733 O O . GLU A 1 91 ? -1.236 -6.262 2.966 1.00 91.44 91 GLU A O 1
ATOM 738 N N . SER A 1 92 ? 0.014 -8.128 3.040 1.00 91.50 92 SER A N 1
ATOM 739 C CA . SER A 1 92 ? -0.396 -8.476 4.408 1.00 91.50 92 SER A CA 1
ATOM 740 C C . SER A 1 92 ? 0.037 -7.420 5.429 1.00 91.50 92 SER A C 1
ATOM 742 O O . SER A 1 92 ? -0.757 -6.986 6.273 1.00 91.50 92 SER A O 1
ATOM 744 N N . PHE A 1 93 ? 1.264 -6.903 5.308 1.00 91.00 93 PHE A N 1
ATOM 745 C CA . PHE A 1 93 ? 1.728 -5.776 6.118 1.00 91.00 93 PHE A CA 1
ATOM 746 C C . PHE A 1 93 ? 0.871 -4.514 5.909 1.00 91.00 93 PHE A C 1
ATOM 748 O O . PHE A 1 93 ? 0.502 -3.844 6.879 1.00 91.00 93 PHE A O 1
ATOM 755 N N . ALA A 1 94 ? 0.510 -4.196 4.664 1.00 92.44 94 ALA A N 1
ATOM 756 C CA . ALA A 1 94 ? -0.329 -3.051 4.332 1.00 92.44 94 ALA A CA 1
ATOM 757 C C . ALA A 1 94 ? -1.746 -3.194 4.912 1.00 92.44 94 ALA A C 1
ATOM 759 O O . ALA A 1 94 ? -2.270 -2.227 5.469 1.00 92.44 94 ALA A O 1
ATOM 760 N N . MET A 1 95 ? -2.338 -4.393 4.872 1.00 92.19 95 MET A N 1
ATOM 761 C CA . MET A 1 95 ? -3.628 -4.687 5.511 1.00 92.19 95 MET A CA 1
ATOM 762 C C . MET A 1 95 ? -3.568 -4.532 7.032 1.00 92.19 95 MET A C 1
ATOM 764 O O . MET A 1 95 ? -4.473 -3.943 7.633 1.00 92.19 95 MET A O 1
ATOM 768 N N . TYR A 1 96 ? -2.477 -4.973 7.664 1.00 92.38 96 TYR A N 1
ATOM 769 C CA . TYR A 1 96 ? -2.245 -4.729 9.087 1.00 92.38 96 TYR A CA 1
ATOM 770 C C . TYR A 1 96 ? -2.171 -3.231 9.412 1.00 92.38 96 TYR A C 1
ATOM 772 O O . TYR A 1 96 ? -2.861 -2.757 10.323 1.00 92.38 96 TYR A O 1
ATOM 780 N N . CYS A 1 97 ? -1.383 -2.469 8.652 1.00 92.62 97 CYS A N 1
ATOM 781 C CA . CYS A 1 97 ? -1.299 -1.017 8.788 1.00 92.62 97 CYS A CA 1
ATOM 782 C C . CYS A 1 97 ? -2.668 -0.354 8.603 1.00 92.62 97 CYS A C 1
ATOM 784 O O . CYS A 1 97 ? -3.076 0.449 9.439 1.00 92.62 97 CYS A O 1
ATOM 786 N N . PHE A 1 98 ? -3.419 -0.735 7.574 1.00 92.69 98 PHE A N 1
ATOM 787 C CA . PHE A 1 98 ? -4.752 -0.204 7.314 1.00 92.69 98 PHE A CA 1
ATOM 788 C C . PHE A 1 98 ? -5.718 -0.464 8.479 1.00 92.69 98 PHE A C 1
ATOM 790 O O . PHE A 1 98 ? -6.359 0.463 8.974 1.00 92.69 98 PHE A O 1
ATOM 797 N N . GLY A 1 99 ? -5.771 -1.695 8.996 1.00 92.31 99 GLY A N 1
ATOM 798 C CA . GLY A 1 99 ? -6.614 -2.026 10.145 1.00 92.31 99 GLY A CA 1
ATOM 799 C C . GLY A 1 99 ? -6.241 -1.236 11.402 1.00 92.31 99 GLY A C 1
ATOM 800 O O . GLY A 1 99 ? -7.112 -0.704 12.094 1.00 92.31 99 GLY A O 1
ATOM 801 N N . ARG A 1 100 ? -4.941 -1.096 11.686 1.00 91.62 100 ARG A N 1
ATOM 802 C CA . ARG A 1 100 ? -4.450 -0.294 12.819 1.00 91.62 100 ARG A CA 1
ATOM 803 C C . ARG A 1 100 ? -4.722 1.195 12.651 1.00 91.62 100 ARG A C 1
ATOM 805 O O . ARG A 1 100 ? -5.033 1.850 13.643 1.00 91.62 100 ARG A O 1
ATOM 812 N N . TYR A 1 101 ? -4.642 1.705 11.427 1.00 92.69 101 TYR A N 1
ATOM 813 C CA . TYR A 1 101 ? -5.002 3.076 11.092 1.00 92.69 101 TYR A CA 1
ATOM 814 C C . TYR A 1 101 ? -6.483 3.347 11.389 1.00 92.69 101 TYR A C 1
ATOM 816 O O . TYR A 1 101 ? -6.784 4.294 12.110 1.00 92.69 101 TYR A O 1
ATOM 824 N N . LEU A 1 102 ? -7.399 2.472 10.955 1.00 91.62 102 LEU A N 1
ATOM 825 C CA . LEU A 1 102 ? -8.832 2.613 11.250 1.00 91.62 102 LEU A CA 1
ATOM 826 C C . LEU A 1 102 ? -9.122 2.632 12.758 1.00 91.62 102 LEU A C 1
ATOM 828 O O . LEU A 1 102 ? -9.881 3.475 13.233 1.00 91.62 102 LEU A O 1
ATOM 832 N N . VAL A 1 103 ? -8.493 1.732 13.522 1.00 92.00 103 VAL A N 1
ATOM 833 C CA . VAL A 1 103 ? -8.625 1.698 14.990 1.00 92.00 103 VAL A CA 1
ATOM 834 C C . VAL A 1 103 ? -8.093 2.984 15.624 1.00 92.00 103 VAL A C 1
ATOM 836 O O . VAL A 1 103 ? -8.690 3.501 16.568 1.00 92.00 103 VAL A O 1
ATOM 839 N N . ALA A 1 104 ? -6.987 3.522 15.112 1.00 90.75 104 ALA A N 1
ATOM 840 C CA . ALA A 1 104 ? -6.425 4.773 15.602 1.00 90.75 104 ALA A CA 1
ATOM 841 C C . ALA A 1 104 ? -7.365 5.961 15.319 1.00 90.75 104 ALA A C 1
ATOM 843 O O . ALA A 1 104 ? -7.674 6.701 16.250 1.00 90.75 104 ALA A O 1
ATOM 844 N N . CYS A 1 105 ? -7.944 6.056 14.115 1.00 88.75 105 CYS A N 1
ATOM 845 C CA . CYS A 1 105 ? -8.932 7.086 13.762 1.00 88.75 105 CYS A CA 1
ATOM 846 C C . CYS A 1 105 ? -10.213 7.037 14.613 1.00 88.75 105 CYS A C 1
ATOM 848 O O . CYS A 1 105 ? -10.880 8.054 14.797 1.00 88.75 105 CYS A O 1
ATO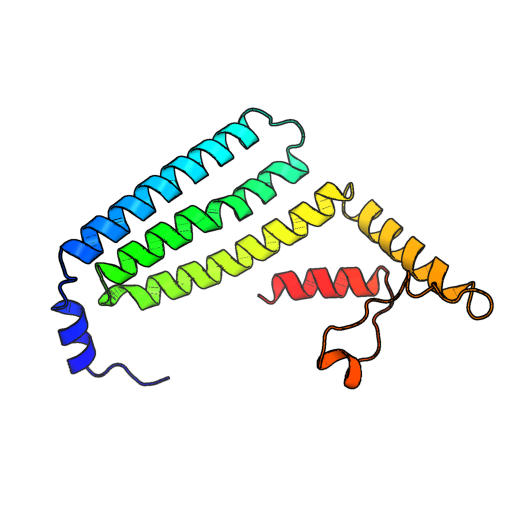M 850 N N . LEU A 1 106 ? -10.569 5.866 15.147 1.00 89.94 106 LEU A N 1
ATOM 851 C CA . LEU A 1 106 ? -11.687 5.695 16.082 1.00 89.94 106 LEU A CA 1
ATOM 852 C C . LEU A 1 106 ? -11.324 6.060 17.536 1.00 89.94 106 LEU A C 1
ATOM 854 O O . LEU A 1 106 ? -12.159 5.955 18.438 1.00 89.94 106 LEU A O 1
ATOM 858 N N . GLY A 1 107 ? -10.098 6.526 17.779 1.00 89.50 107 GLY A N 1
ATOM 859 C CA . GLY A 1 107 ? -9.601 6.908 19.097 1.00 89.50 107 GLY A CA 1
ATOM 860 C C . GLY A 1 107 ? -9.046 5.737 19.909 1.00 89.50 107 GLY A C 1
ATOM 861 O O . GLY A 1 107 ? -9.051 5.795 21.138 1.00 89.50 107 GLY A O 1
ATOM 862 N N . GLY A 1 108 ? -8.587 4.676 19.239 1.00 90.69 108 GLY A N 1
ATOM 863 C CA . GLY A 1 108 ? -7.928 3.526 19.852 1.00 90.69 108 GLY A CA 1
ATOM 864 C C . GLY A 1 108 ? -8.813 2.286 19.996 1.00 90.69 108 GLY A C 1
ATOM 865 O O . GLY A 1 108 ? -10.004 2.281 19.678 1.00 90.69 108 GLY A O 1
ATOM 866 N N . GLU A 1 109 ? -8.204 1.201 20.477 1.00 90.62 109 GLU A N 1
ATOM 867 C CA . GLU A 1 109 ? -8.832 -0.125 20.556 1.00 90.62 109 GLU A CA 1
ATOM 868 C C . GLU A 1 109 ? -10.035 -0.140 21.510 1.00 90.62 109 GLU A C 1
ATOM 870 O O . GLU A 1 109 ? -11.104 -0.622 21.138 1.00 90.62 109 GLU A O 1
ATOM 875 N N . GLU A 1 110 ? -9.907 0.461 22.694 1.00 91.19 110 GLU A N 1
ATOM 876 C CA . GLU A 1 110 ? -10.987 0.504 23.689 1.00 91.19 110 GLU A CA 1
ATOM 877 C C . GLU A 1 110 ? -12.211 1.269 23.178 1.00 91.19 110 GLU A C 1
ATOM 879 O O . GLU A 1 110 ? -13.325 0.745 23.211 1.00 91.19 110 GLU A O 1
ATOM 884 N N . ARG A 1 111 ? -12.004 2.471 22.619 1.00 91.25 111 ARG A N 1
ATOM 885 C CA . ARG A 1 111 ? -13.089 3.276 22.038 1.00 91.25 111 ARG A CA 1
ATOM 886 C C . ARG A 1 111 ? -13.737 2.597 20.841 1.00 91.25 111 ARG A C 1
ATOM 888 O O . ARG A 1 111 ? -14.950 2.690 20.680 1.00 91.25 111 ARG A O 1
ATOM 895 N N . THR A 1 112 ? -12.954 1.895 20.023 1.00 91.88 112 THR A N 1
ATOM 896 C CA . THR A 1 112 ? -13.476 1.121 18.890 1.00 91.88 112 THR A CA 1
ATOM 897 C C . THR A 1 112 ? -14.404 0.009 19.374 1.00 91.88 112 THR A C 1
ATOM 899 O O . THR A 1 112 ? -15.522 -0.122 18.877 1.00 91.88 112 THR A O 1
ATOM 902 N N . ILE A 1 113 ? -13.977 -0.762 20.377 1.00 91.50 113 ILE A N 1
ATOM 903 C CA . ILE A 1 113 ? -14.784 -1.838 20.964 1.00 91.50 113 ILE A CA 1
ATOM 904 C C . ILE A 1 113 ? -16.052 -1.263 21.598 1.00 91.50 113 ILE A C 1
ATOM 906 O O . ILE A 1 113 ? -17.144 -1.753 21.313 1.00 91.50 113 ILE A O 1
ATOM 910 N N . GLU A 1 114 ? -15.931 -0.201 22.397 1.00 91.44 114 GLU A N 1
ATOM 911 C CA . GLU A 1 114 ? -17.074 0.454 23.038 1.00 91.44 114 GLU A CA 1
ATOM 912 C C . GLU A 1 114 ? -18.071 0.982 21.997 1.00 91.44 114 GLU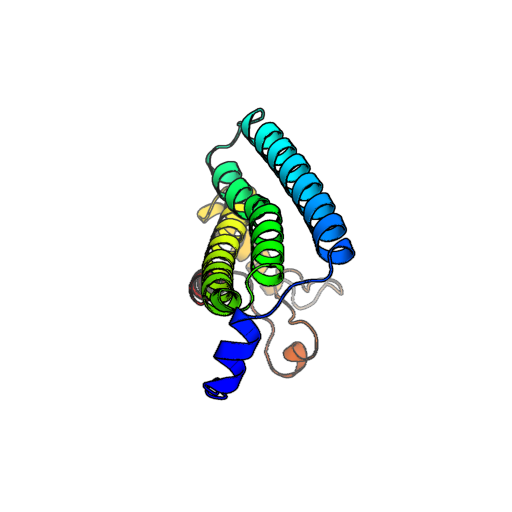 A C 1
ATOM 914 O O . GLU A 1 114 ? -19.280 0.767 22.115 1.00 91.44 114 GLU A O 1
ATOM 919 N N . PHE A 1 115 ? -17.575 1.624 20.936 1.00 89.19 115 PHE A N 1
ATOM 920 C CA . PHE A 1 115 ? -18.394 2.095 19.824 1.00 89.19 115 PHE A CA 1
ATOM 921 C C . PHE A 1 115 ? -19.149 0.939 19.160 1.00 89.19 115 PHE A C 1
ATOM 923 O O . PHE A 1 115 ? -20.365 1.025 18.963 1.00 89.19 115 PHE A O 1
ATOM 930 N N . MET A 1 116 ? -18.456 -0.163 18.865 1.00 88.62 116 MET A N 1
ATOM 931 C CA . MET A 1 116 ? -19.060 -1.346 18.254 1.00 88.62 116 MET A CA 1
ATOM 932 C C . MET A 1 116 ? -20.107 -1.987 19.171 1.00 88.62 116 MET A C 1
ATOM 934 O O . MET A 1 116 ? -21.202 -2.315 18.718 1.00 88.62 116 MET A O 1
ATOM 938 N N . GLU A 1 117 ? -19.828 -2.120 20.467 1.00 88.75 117 GLU A N 1
ATOM 939 C CA . GLU A 1 117 ? -20.782 -2.649 21.445 1.00 88.75 117 GLU A CA 1
ATOM 940 C C . GLU A 1 117 ? -22.002 -1.745 21.617 1.00 88.75 117 GLU A C 1
ATOM 942 O O . GLU A 1 117 ? -23.131 -2.236 21.717 1.00 88.75 117 GLU A O 1
ATOM 947 N N . ARG A 1 118 ? -21.810 -0.423 21.618 1.00 86.00 118 ARG A N 1
ATOM 948 C CA . ARG A 1 118 ? -22.905 0.546 21.698 1.00 86.00 118 ARG A CA 1
ATOM 949 C C . ARG A 1 118 ? -23.842 0.413 20.500 1.00 86.00 118 ARG A C 1
ATOM 951 O O . ARG A 1 118 ? -25.051 0.310 20.703 1.00 86.00 118 ARG A O 1
ATOM 958 N N . GLN A 1 119 ? -23.304 0.359 19.282 1.00 82.12 119 GLN A N 1
ATOM 959 C CA . GLN A 1 119 ? -24.101 0.158 18.064 1.00 82.12 119 GLN A CA 1
ATOM 960 C C . GLN A 1 119 ? -24.804 -1.210 18.065 1.00 82.12 119 GLN A C 1
ATOM 962 O O . GLN A 1 119 ? -26.006 -1.297 17.808 1.00 82.12 119 GLN A O 1
ATOM 967 N N . GLY A 1 120 ? -24.105 -2.276 18.469 1.00 81.38 120 GLY A N 1
ATOM 968 C CA . GLY A 1 120 ? -24.683 -3.617 18.589 1.00 81.38 120 GLY A CA 1
ATOM 969 C C . GLY A 1 120 ? -25.787 -3.737 19.650 1.00 81.38 120 GLY A C 1
ATOM 970 O O . GLY A 1 120 ? -26.709 -4.542 19.501 1.00 81.38 120 GLY A O 1
ATOM 971 N N . ARG A 1 121 ? -25.736 -2.938 20.728 1.00 77.44 121 ARG A N 1
ATOM 972 C CA . ARG A 1 121 ? -26.783 -2.883 21.769 1.00 77.44 121 ARG A CA 1
ATOM 973 C C . ARG A 1 121 ? -28.032 -2.135 21.316 1.00 77.44 121 ARG A C 1
ATOM 975 O O . ARG A 1 121 ? -29.126 -2.540 21.707 1.00 77.44 121 ARG A O 1
ATOM 982 N N . LEU A 1 122 ? -27.885 -1.076 20.520 1.00 67.12 122 LEU A N 1
ATOM 983 C CA . LEU A 1 122 ? -29.021 -0.306 20.000 1.00 67.12 122 LEU A CA 1
ATOM 984 C C . LEU A 1 122 ? -29.938 -1.183 19.135 1.00 67.12 122 LEU A C 1
ATOM 986 O O . LEU A 1 122 ? -31.150 -1.134 19.308 1.00 67.12 122 LEU A O 1
ATOM 9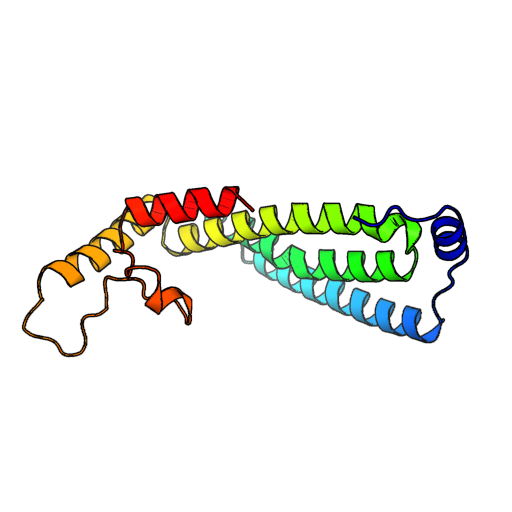90 N N . ALA A 1 123 ? -29.375 -2.090 18.333 1.00 61.66 123 ALA A N 1
ATOM 991 C CA . ALA A 1 123 ? -30.156 -3.038 17.535 1.00 61.66 123 ALA A CA 1
ATOM 992 C C . ALA A 1 123 ? -30.927 -4.095 18.352 1.00 61.66 123 ALA A C 1
ATOM 994 O O . ALA A 1 123 ? -31.877 -4.686 17.850 1.00 61.66 123 ALA A O 1
ATOM 995 N N . GLY A 1 124 ? -30.543 -4.353 19.608 1.00 59.59 124 GLY A N 1
ATOM 996 C CA . GLY A 1 124 ? -31.212 -5.346 20.458 1.00 59.59 124 GLY A CA 1
ATOM 997 C C . GLY A 1 124 ? -32.436 -4.824 21.219 1.00 59.59 124 GLY A C 1
ATOM 998 O O . GLY A 1 124 ? -33.201 -5.629 21.740 1.00 59.59 124 GLY A O 1
ATOM 999 N N . LYS A 1 125 ? -32.616 -3.498 21.331 1.00 57.94 125 LYS A N 1
ATOM 1000 C CA . LYS A 1 125 ? -33.636 -2.883 22.206 1.00 57.94 125 LYS A CA 1
ATOM 1001 C C . LYS A 1 125 ? -34.884 -2.374 21.478 1.00 57.94 125 LYS A C 1
ATOM 1003 O O . LYS A 1 125 ? -35.863 -2.054 22.144 1.00 57.94 125 LYS A O 1
ATOM 1008 N N . THR A 1 126 ? -34.884 -2.325 20.149 1.00 54.84 126 THR A N 1
ATOM 1009 C CA . THR A 1 126 ? -36.001 -1.792 19.346 1.00 54.84 126 THR A CA 1
ATOM 1010 C C . THR A 1 126 ? -36.460 -2.765 18.250 1.00 54.84 126 THR A C 1
ATOM 1012 O O . THR A 1 126 ? -36.393 -2.423 17.073 1.00 54.84 126 THR A O 1
ATOM 1015 N N . PRO A 1 127 ? -36.948 -3.977 18.587 1.00 53.66 127 PRO A N 1
ATOM 1016 C CA . PRO A 1 127 ? -37.400 -4.934 17.574 1.00 53.66 127 PRO A CA 1
ATOM 1017 C C . PRO A 1 127 ? -38.739 -4.571 16.902 1.00 53.66 127 PRO A C 1
ATOM 1019 O O . PRO A 1 127 ? -39.077 -5.181 15.896 1.00 53.66 127 PRO A O 1
ATOM 1022 N N . LEU A 1 128 ? -39.518 -3.616 17.435 1.00 54.69 128 LEU A N 1
ATOM 1023 C CA . LEU A 1 128 ? -40.932 -3.439 17.050 1.00 54.69 128 LEU A CA 1
ATOM 1024 C C . LEU A 1 128 ? -41.327 -2.055 16.512 1.00 54.69 128 LEU A C 1
ATOM 1026 O O . LEU A 1 128 ? -42.491 -1.878 16.167 1.00 54.69 128 LEU A O 1
ATOM 1030 N N . LEU A 1 129 ? -40.422 -1.071 16.450 1.00 61.56 129 LEU A N 1
ATOM 1031 C CA . LEU A 1 129 ? -40.831 0.324 16.214 1.00 61.56 129 LEU A CA 1
ATOM 1032 C C . LEU A 1 129 ? -40.086 1.093 15.124 1.00 61.56 129 LEU A C 1
ATOM 1034 O O . LEU A 1 129 ? -40.325 2.289 15.004 1.00 61.56 129 LEU A O 1
ATOM 1038 N N . ASP A 1 130 ? -39.228 0.473 14.311 1.00 43.22 130 ASP A N 1
ATOM 1039 C CA . ASP A 1 130 ? -38.549 1.265 13.284 1.00 43.22 130 ASP A CA 1
ATOM 1040 C C . ASP A 1 130 ? -38.239 0.498 11.998 1.00 43.22 130 ASP A C 1
ATOM 1042 O O . ASP A 1 130 ? -37.515 -0.496 11.989 1.00 43.22 130 ASP A O 1
ATOM 1046 N N . HIS A 1 131 ? -38.751 1.031 10.889 1.00 47.50 131 HIS A N 1
ATOM 1047 C CA . HIS A 1 131 ? -38.464 0.632 9.508 1.00 47.50 131 HIS A CA 1
ATOM 1048 C C . HIS A 1 131 ? -37.031 1.022 9.061 1.00 47.50 131 HIS A C 1
ATOM 1050 O O . HIS A 1 131 ? -36.728 0.985 7.871 1.00 47.50 131 HIS A O 1
ATOM 1056 N N . GLY A 1 132 ? -36.140 1.386 9.995 1.00 49.69 132 GLY A N 1
ATOM 1057 C CA . GLY A 1 132 ? -34.764 1.827 9.729 1.00 49.69 132 GLY A CA 1
ATOM 1058 C C . GLY A 1 132 ? -33.665 1.208 10.609 1.00 49.69 132 GLY A C 1
ATOM 1059 O O . GLY A 1 132 ? -32.502 1.599 10.489 1.00 49.69 132 GLY A O 1
ATOM 1060 N N . SER A 1 133 ? -33.971 0.246 11.491 1.00 50.44 133 SER A N 1
ATOM 1061 C CA . SER A 1 133 ? -33.029 -0.227 12.524 1.00 50.44 133 SER A CA 1
ATOM 1062 C C . SER A 1 133 ? -32.206 -1.470 12.133 1.00 50.44 133 SER A C 1
ATOM 1064 O O . SER A 1 133 ? -32.154 -2.454 12.869 1.00 50.44 133 SER A O 1
ATOM 1066 N N . ASP A 1 134 ? -31.461 -1.405 11.029 1.00 57.38 134 ASP A N 1
ATOM 1067 C CA . ASP A 1 134 ? -30.360 -2.352 10.745 1.00 57.38 134 ASP A CA 1
ATOM 1068 C C . ASP A 1 134 ? -29.033 -1.956 11.440 1.00 57.38 134 ASP A C 1
ATOM 1070 O O . ASP A 1 134 ? -27.993 -2.580 11.243 1.00 57.38 134 ASP A O 1
ATOM 1074 N N . ARG A 1 135 ? -29.041 -0.907 12.277 1.00 59.81 135 ARG A N 1
ATOM 1075 C CA . ARG A 1 135 ? -27.848 -0.183 12.772 1.00 59.81 135 ARG A CA 1
ATOM 1076 C C . ARG A 1 135 ? -26.867 -0.943 13.685 1.00 59.81 135 ARG A C 1
ATOM 1078 O O . ARG A 1 135 ? -25.890 -0.349 14.123 1.00 59.81 135 ARG A O 1
ATOM 1085 N N . GLY A 1 136 ? -27.070 -2.228 13.965 1.00 67.50 136 GLY A N 1
ATOM 1086 C CA . GLY A 1 136 ? -26.171 -3.022 14.823 1.00 67.50 136 GLY A CA 1
ATOM 1087 C C . GLY A 1 136 ? -25.779 -4.384 14.259 1.00 67.50 136 GLY A C 1
ATOM 1088 O O . GLY A 1 136 ? -25.141 -5.171 14.964 1.00 67.50 136 GLY A O 1
ATOM 1089 N N . TYR A 1 137 ? -26.146 -4.654 13.005 1.00 75.75 137 TYR A N 1
ATOM 1090 C CA . TYR A 1 137 ? -25.804 -5.880 12.302 1.00 75.75 137 TYR A CA 1
ATOM 1091 C C . TYR A 1 137 ? -25.045 -5.559 11.017 1.00 75.75 137 TYR A C 1
ATOM 1093 O O . TYR A 1 137 ? -25.471 -4.725 10.221 1.00 75.75 137 TYR A O 1
ATOM 1101 N N . VAL A 1 138 ? -23.923 -6.242 10.799 1.00 80.50 138 VAL A N 1
ATOM 1102 C CA . VAL A 1 138 ? -23.205 -6.196 9.525 1.00 80.50 138 VAL A CA 1
ATOM 1103 C C . VAL A 1 138 ? -23.902 -7.152 8.572 1.00 80.50 138 VAL A C 1
ATOM 1105 O O . VAL A 1 138 ? -23.869 -8.370 8.768 1.00 80.50 138 VAL A O 1
ATOM 1108 N N . LYS A 1 139 ? -24.562 -6.587 7.557 1.00 80.31 139 LYS A N 1
ATOM 1109 C CA . LYS A 1 139 ? -25.091 -7.353 6.429 1.00 80.31 139 LYS A CA 1
ATOM 1110 C C . LYS A 1 139 ? -23.945 -7.712 5.499 1.00 80.31 139 LYS A C 1
ATOM 1112 O O . LYS A 1 139 ? -23.122 -6.860 5.163 1.00 80.31 139 LYS A O 1
ATOM 1117 N N . HIS A 1 140 ? -23.905 -8.970 5.086 1.00 83.69 140 HIS A N 1
ATOM 1118 C CA . HIS A 1 140 ? -22.897 -9.437 4.146 1.00 83.69 140 HIS A CA 1
ATOM 1119 C C . HIS A 1 140 ? -23.240 -8.958 2.731 1.00 83.69 140 HIS A C 1
ATOM 1121 O O . HIS A 1 140 ? -24.422 -8.850 2.392 1.00 83.69 140 HIS A O 1
ATOM 1127 N N . PRO A 1 141 ? -22.244 -8.676 1.878 1.00 85.88 141 PRO A N 1
ATOM 1128 C CA . PRO A 1 141 ? -22.496 -8.422 0.467 1.00 85.88 141 PRO A CA 1
ATOM 1129 C C . PRO A 1 141 ? -23.033 -9.683 -0.234 1.00 85.88 141 PRO A C 1
ATOM 1131 O O . PRO A 1 141 ? -22.854 -10.815 0.224 1.00 85.88 141 PRO A O 1
ATOM 1134 N N . PHE A 1 142 ? -23.707 -9.496 -1.368 1.00 87.62 142 PHE A N 1
ATOM 1135 C CA . PHE A 1 142 ? -24.110 -10.601 -2.242 1.00 87.62 142 PHE A CA 1
ATOM 1136 C C . PHE A 1 142 ? -22.866 -11.356 -2.762 1.00 87.62 142 PHE A C 1
ATOM 1138 O O . PHE A 1 142 ? -21.902 -10.691 -3.141 1.00 87.62 142 PHE A O 1
ATOM 1145 N N . PRO A 1 143 ? -22.854 -12.706 -2.820 1.00 89.81 143 PRO A N 1
ATOM 1146 C CA . PRO A 1 143 ? -23.934 -13.657 -2.504 1.00 89.81 143 PRO A CA 1
ATOM 1147 C C . PRO A 1 143 ? -23.941 -14.157 -1.050 1.00 89.81 143 PRO A C 1
ATOM 1149 O O . PRO A 1 143 ? -24.828 -14.909 -0.648 1.00 89.81 143 PRO A O 1
ATOM 1152 N N . MET A 1 144 ? -22.962 -13.743 -0.250 1.00 85.25 144 MET A N 1
ATOM 1153 C CA . MET A 1 144 ? -22.720 -14.248 1.100 1.00 85.25 144 MET A CA 1
ATOM 1154 C C . MET A 1 144 ? -23.890 -13.990 2.062 1.00 85.25 144 MET A C 1
ATOM 1156 O O . MET A 1 144 ? -24.114 -14.784 2.972 1.00 85.25 144 MET A O 1
ATOM 1160 N N . ASN A 1 145 ? -24.701 -12.961 1.798 1.00 85.25 145 ASN A N 1
ATOM 1161 C CA . ASN A 1 145 ? -25.930 -12.660 2.541 1.00 85.25 145 ASN A CA 1
ATOM 1162 C C . ASN A 1 145 ? -26.967 -13.802 2.565 1.00 85.25 145 ASN A C 1
ATOM 1164 O O . ASN A 1 145 ? -27.807 -13.839 3.456 1.00 85.25 145 ASN A O 1
ATOM 1168 N N . TYR A 1 146 ? -26.935 -14.719 1.590 1.00 85.00 146 TYR A N 1
ATOM 1169 C CA . TYR A 1 146 ? -27.857 -15.862 1.547 1.00 85.00 146 TYR A CA 1
ATOM 1170 C C . TYR A 1 146 ? -27.356 -17.079 2.330 1.00 85.00 146 TYR A C 1
ATOM 1172 O O . TYR A 1 146 ? -28.145 -17.963 2.653 1.00 85.00 146 TYR A O 1
ATOM 1180 N N . ILE A 1 147 ? -26.053 -17.142 2.611 1.00 89.00 147 ILE A N 1
ATOM 1181 C CA . ILE A 1 147 ? -25.399 -18.304 3.225 1.00 89.00 147 ILE A CA 1
ATOM 1182 C C . ILE A 1 147 ? -25.072 -18.021 4.693 1.00 89.00 147 ILE A C 1
ATOM 1184 O O . ILE A 1 147 ? -25.183 -18.906 5.539 1.00 89.00 147 ILE A O 1
ATOM 1188 N N . LEU A 1 148 ? -24.662 -16.789 5.005 1.00 83.81 148 LEU A N 1
ATOM 1189 C CA . LEU A 1 148 ? -24.218 -16.394 6.335 1.00 83.81 148 LEU A CA 1
ATOM 1190 C C . LEU A 1 148 ? -25.239 -15.491 7.017 1.00 83.81 148 LEU A C 1
ATOM 1192 O O . LEU A 1 148 ? -25.718 -14.512 6.447 1.00 83.81 148 LEU A O 1
ATOM 1196 N N . ASN A 1 149 ? -25.497 -15.783 8.290 1.00 81.31 149 ASN A N 1
ATOM 1197 C CA . ASN A 1 149 ? -26.280 -14.900 9.143 1.00 81.31 149 ASN A CA 1
ATOM 1198 C C . ASN A 1 149 ? -25.549 -13.561 9.361 1.00 81.31 149 ASN A C 1
ATOM 1200 O O . ASN A 1 149 ? -24.313 -13.540 9.450 1.00 81.31 149 ASN A O 1
ATOM 1204 N N . PRO A 1 150 ? -26.294 -12.449 9.494 1.00 83.06 150 PRO A N 1
ATOM 1205 C CA . PRO A 1 150 ? -25.706 -11.143 9.746 1.00 83.06 150 PRO A CA 1
ATOM 1206 C C . PRO A 1 150 ? -24.947 -11.138 11.077 1.00 83.06 150 PRO A C 1
ATOM 1208 O O . PRO A 1 150 ? -25.396 -11.703 12.079 1.00 83.06 150 PRO A O 1
ATOM 1211 N N . TRP A 1 151 ? -23.780 -10.500 11.099 1.00 84.62 151 TRP A N 1
ATOM 1212 C CA . TRP A 1 151 ? -22.927 -10.487 12.285 1.00 84.62 151 TRP A CA 1
ATOM 1213 C C . TRP A 1 151 ? -23.286 -9.335 13.214 1.00 84.62 151 TRP A C 1
ATOM 1215 O O . TRP A 1 151 ? -23.413 -8.188 12.788 1.00 84.62 151 TRP A O 1
ATOM 1225 N N . LYS A 1 152 ? -23.429 -9.630 14.506 1.00 84.38 152 LYS A N 1
ATOM 1226 C CA . LYS A 1 152 ? -23.697 -8.613 15.524 1.00 84.38 152 LYS A CA 1
ATOM 1227 C C . LYS A 1 152 ? -22.425 -7.827 15.843 1.00 84.38 152 LYS A C 1
ATOM 1229 O O . LYS A 1 152 ? -21.390 -8.419 16.148 1.00 84.38 152 LYS A O 1
ATOM 1234 N N . LEU A 1 153 ? -22.525 -6.500 15.839 1.00 85.38 153 LEU A N 1
ATOM 1235 C CA . LEU A 1 153 ? -21.423 -5.620 16.226 1.00 85.38 153 LEU A CA 1
ATOM 1236 C C . LEU A 1 153 ? -21.089 -5.771 17.726 1.00 85.38 153 LEU A C 1
ATOM 1238 O O . LEU A 1 153 ? -21.984 -5.793 18.573 1.00 85.38 153 LEU A O 1
ATOM 1242 N N . GLY A 1 154 ? -19.801 -5.892 18.059 1.00 86.94 154 GLY A N 1
ATOM 1243 C CA . GLY A 1 154 ? -19.312 -6.000 19.439 1.00 86.94 154 GLY A CA 1
ATOM 1244 C C . GLY A 1 154 ? -17.896 -6.573 19.533 1.00 86.94 154 GLY A C 1
ATOM 1245 O O . GLY A 1 154 ? -17.238 -6.785 18.512 1.00 86.94 154 GLY A O 1
ATOM 1246 N N . LEU A 1 155 ? -17.440 -6.871 20.755 1.00 89.06 155 LEU A N 1
ATOM 1247 C CA . LEU A 1 155 ? -16.085 -7.368 21.029 1.00 89.06 155 LEU A CA 1
ATOM 1248 C C . LEU A 1 155 ? -15.722 -8.636 20.246 1.00 89.06 155 LEU A C 1
ATOM 1250 O O . LEU A 1 155 ? -14.602 -8.759 19.752 1.00 89.06 155 LEU A O 1
ATOM 1254 N N . TRP A 1 156 ? -16.656 -9.584 20.131 1.00 88.50 156 TRP A N 1
ATOM 1255 C CA . TRP A 1 156 ? -16.415 -10.820 19.384 1.00 88.50 156 TRP A CA 1
ATOM 1256 C C . TRP A 1 156 ? -16.109 -10.526 17.914 1.00 88.50 156 TRP A C 1
ATOM 1258 O O . TRP A 1 156 ? -15.102 -10.994 17.394 1.00 88.50 156 TRP A O 1
ATOM 1268 N N . PHE A 1 157 ? -16.923 -9.681 17.277 1.00 89.50 157 PHE A N 1
ATOM 1269 C CA . PHE A 1 157 ? -16.729 -9.301 15.882 1.00 89.50 157 PHE A CA 1
ATOM 1270 C C . PHE A 1 157 ? -15.408 -8.546 15.676 1.00 89.50 157 PHE A C 1
ATOM 1272 O O . PHE A 1 157 ? -14.658 -8.861 14.756 1.00 89.50 157 PHE A O 1
ATOM 1279 N N . TYR A 1 158 ? -15.060 -7.630 16.585 1.00 91.38 158 TYR A N 1
ATOM 1280 C CA . TYR A 1 158 ? -13.759 -6.959 16.559 1.00 91.38 158 TYR A CA 1
ATOM 1281 C C . TYR A 1 158 ? -12.583 -7.950 16.648 1.00 91.38 158 TYR A C 1
ATOM 1283 O O . TYR A 1 158 ? -11.622 -7.841 15.889 1.00 91.38 158 TYR A O 1
ATOM 1291 N N . ARG A 1 159 ? -12.661 -8.963 17.524 1.00 90.50 159 ARG A N 1
ATOM 1292 C CA . ARG A 1 159 ? -11.626 -10.008 17.618 1.00 90.50 159 ARG A CA 1
ATOM 1293 C C . ARG A 1 159 ? -11.517 -10.839 16.344 1.00 90.50 159 ARG A C 1
ATOM 1295 O O . ARG A 1 159 ? -10.402 -11.165 15.953 1.00 90.50 159 ARG A O 1
ATOM 1302 N N . VAL A 1 160 ? -12.641 -11.157 15.701 1.00 90.50 160 VAL A N 1
ATOM 1303 C CA . VAL A 1 160 ? -12.650 -11.863 14.411 1.00 90.50 160 VAL A CA 1
ATOM 1304 C C . VAL A 1 160 ? -11.943 -11.033 13.343 1.00 90.50 160 VAL A C 1
ATOM 1306 O O . VAL A 1 160 ? -11.083 -11.568 12.654 1.00 90.50 160 VAL A O 1
ATOM 1309 N N . ILE A 1 161 ? -12.221 -9.727 13.256 1.00 89.56 161 ILE A N 1
ATOM 1310 C CA . ILE A 1 161 ? -11.511 -8.824 12.335 1.00 89.56 161 ILE A CA 1
ATOM 1311 C C . ILE A 1 161 ? -10.011 -8.805 12.645 1.00 89.56 161 ILE A C 1
ATOM 1313 O O . ILE A 1 161 ? -9.193 -8.980 11.747 1.00 89.56 161 ILE A O 1
ATOM 1317 N N . LYS A 1 162 ? -9.641 -8.632 13.919 1.00 89.94 162 LYS A N 1
ATOM 1318 C CA . LYS A 1 162 ? -8.238 -8.589 14.353 1.00 89.94 162 LYS A CA 1
ATOM 1319 C C . LYS A 1 162 ? -7.492 -9.873 13.996 1.00 89.94 162 LYS A C 1
ATOM 1321 O O . LYS A 1 162 ? -6.342 -9.806 13.585 1.00 89.94 162 LYS A O 1
ATOM 1326 N N . PHE A 1 163 ? -8.145 -11.022 14.147 1.00 89.56 163 PHE A N 1
ATOM 1327 C CA . PHE A 1 163 ? -7.582 -12.305 13.747 1.00 89.56 163 PHE A CA 1
ATOM 1328 C C . PHE A 1 163 ? -7.480 -12.421 12.223 1.00 89.56 163 PHE A C 1
ATOM 1330 O O . PHE A 1 163 ? -6.423 -12.777 11.721 1.00 89.56 163 PHE A O 1
ATOM 1337 N N . GLY A 1 164 ? -8.532 -12.045 11.491 1.00 87.94 164 GLY A N 1
ATOM 1338 C CA . GLY A 1 164 ? -8.562 -12.095 10.028 1.00 87.94 164 GLY A CA 1
ATOM 1339 C C . GLY A 1 164 ? -7.489 -11.229 9.365 1.00 87.94 164 GLY A C 1
ATOM 1340 O O . GLY A 1 164 ? -6.878 -11.665 8.400 1.00 87.94 164 GLY A O 1
ATOM 1341 N N . ILE A 1 165 ? -7.186 -10.053 9.924 1.00 86.56 165 ILE A N 1
ATOM 1342 C CA . ILE A 1 165 ? -6.094 -9.186 9.444 1.00 86.56 165 ILE A CA 1
ATOM 1343 C C . ILE A 1 165 ? -4.726 -9.883 9.536 1.00 86.56 165 ILE A C 1
ATOM 1345 O O . ILE A 1 165 ? -3.853 -9.608 8.727 1.00 86.56 165 ILE A O 1
ATOM 1349 N N . VAL A 1 166 ? -4.530 -10.776 10.511 1.00 77.62 166 VAL A N 1
ATOM 1350 C CA . VAL A 1 166 ? -3.268 -11.515 10.714 1.00 77.62 166 VAL A CA 1
ATOM 1351 C C . VAL A 1 166 ? -3.207 -12.797 9.869 1.00 77.62 166 VAL A C 1
ATOM 1353 O O . VAL A 1 166 ? -2.152 -13.412 9.771 1.00 77.62 166 VAL A O 1
ATOM 1356 N N . GLN A 1 167 ? -4.329 -13.230 9.286 1.00 79.38 167 GLN A N 1
ATOM 1357 C CA . GLN A 1 167 ? -4.383 -14.426 8.436 1.00 79.38 167 GLN A CA 1
ATOM 1358 C C . GLN A 1 167 ? -4.016 -14.164 6.972 1.00 79.38 167 GLN A C 1
ATOM 1360 O O . GLN A 1 167 ? -3.853 -15.134 6.232 1.00 79.38 167 GLN A O 1
ATOM 1365 N N . TYR A 1 168 ? -3.950 -12.896 6.567 1.00 64.25 168 TYR A N 1
ATOM 1366 C CA . TYR A 1 168 ? -3.457 -12.476 5.256 1.00 64.25 168 TYR A CA 1
ATOM 1367 C C . TYR A 1 168 ? -1.929 -12.513 5.252 1.00 64.25 168 TYR A C 1
ATOM 1369 O O . TYR A 1 168 ? -1.350 -12.931 4.230 1.00 64.25 168 TYR A O 1
#

InterPro domains:
  IPR005178 Organic solute transporter subunit alpha/Transmembrane protein 184 [PF03619] (22-168)
  IPR005178 Organic solute transporter subunit alpha/Transmembrane protein 184 [PTHR23423] (12-168)
  IPR005178 Organic solute transporter subunit alpha/Transmembrane protein 184 [SM01417] (21-168)

Foldseek 3Di:
DDPQPPVNLVCLVVDDFDPVVLVVLVVVLVVQVVVLVVVLVVLVVVPPDVQQSVLVNLQSVLRNLVSVLVSCCRGRVNCNVVSVVVNVVSVLSNLVSVLSNVQVVCVHDVSQQVVQVVQLVQLVPPPDDDPPNPRFWAQDPPPVNVVDDTDGGHDVVVVVSVVVSNVD

pLDDT: mean 84.08, std 12.7, range [41.62, 97.38]

Radius of gyration: 22.62 Å; chains: 1; bounding box: 58×44×50 Å